Protein AF-A0A925CDF4-F1 (afdb_monomer)

Secondary structure (DSSP, 8-state):
----------------------------------------------GGGGEEEEEE-GGGHHHHHHHHHHHTTEEEEEEEEEETTEEEEEEEETT--EEEEEEE--SSS--TTS-EEEEEEEEETTTT-HHHHHHHHHHHHHHHHHHTT-S-----

Structure (mmCIF, N/CA/C/O backbone):
data_AF-A0A925CDF4-F1
#
_entry.id   AF-A0A925CDF4-F1
#
loop_
_atom_site.group_PDB
_atom_site.id
_atom_site.type_symbol
_atom_site.label_atom_id
_atom_site.label_alt_id
_atom_site.label_comp_id
_atom_site.label_asym_id
_atom_site.label_entity_id
_atom_site.label_seq_id
_atom_site.pdbx_PDB_ins_code
_atom_site.Cartn_x
_atom_site.Cartn_y
_atom_site.Cartn_z
_atom_site.occupancy
_atom_site.B_iso_or_equiv
_atom_site.auth_seq_id
_atom_site.auth_comp_id
_atom_site.auth_asym_id
_atom_site.auth_atom_id
_atom_site.pdbx_PDB_model_num
ATOM 1 N N . MET A 1 1 ? -39.525 -22.303 -34.130 1.00 50.19 1 MET A N 1
ATOM 2 C CA . MET A 1 1 ? -40.028 -21.917 -32.796 1.00 50.19 1 MET A CA 1
ATOM 3 C C . MET A 1 1 ? -39.062 -20.881 -32.265 1.00 50.19 1 MET A C 1
ATOM 5 O O . MET A 1 1 ? -37.969 -21.221 -31.841 1.00 50.19 1 MET A O 1
ATOM 9 N N . THR A 1 2 ? -39.414 -19.620 -32.477 1.00 48.88 2 THR A N 1
ATOM 10 C CA . THR A 1 2 ? -38.513 -18.466 -32.437 1.00 48.88 2 THR A CA 1
ATOM 11 C C . THR A 1 2 ? -38.986 -17.609 -31.273 1.00 48.88 2 THR A C 1
ATOM 13 O O . THR A 1 2 ? -40.016 -16.951 -31.383 1.00 48.88 2 THR A O 1
ATOM 16 N N . ALA A 1 3 ? -38.316 -17.707 -30.126 1.00 55.19 3 ALA A N 1
ATOM 17 C CA . ALA A 1 3 ? -38.660 -16.914 -28.954 1.00 55.19 3 ALA A CA 1
ATOM 18 C C . ALA A 1 3 ? -37.975 -15.548 -29.065 1.00 55.19 3 ALA A C 1
ATOM 20 O O . ALA A 1 3 ? -36.756 -15.432 -28.957 1.00 55.19 3 ALA A O 1
ATOM 21 N N . MET A 1 4 ? -38.797 -14.538 -29.344 1.00 49.97 4 MET A N 1
ATOM 22 C CA . MET A 1 4 ? -38.494 -13.122 -29.185 1.00 49.97 4 MET A CA 1
ATOM 23 C C . MET A 1 4 ? -38.164 -12.850 -27.715 1.00 49.97 4 MET A C 1
ATOM 25 O O . MET A 1 4 ? -38.990 -13.102 -26.842 1.00 49.97 4 MET A O 1
ATOM 29 N N . VAL A 1 5 ? -36.965 -12.340 -27.445 1.00 64.31 5 VAL A N 1
ATOM 30 C CA . VAL A 1 5 ? -36.611 -11.756 -26.149 1.00 64.31 5 VAL A CA 1
ATOM 31 C C . VAL A 1 5 ? -36.570 -10.250 -26.356 1.00 64.31 5 VAL A C 1
ATOM 33 O O . VAL A 1 5 ? -35.658 -9.716 -26.988 1.00 64.31 5 VAL A O 1
ATOM 36 N N . GLU A 1 6 ? -37.621 -9.589 -25.880 1.00 56.62 6 GLU A N 1
ATOM 37 C CA . GLU A 1 6 ? -37.740 -8.138 -25.831 1.00 56.62 6 GLU A CA 1
ATOM 38 C C . GLU A 1 6 ? -36.674 -7.562 -24.893 1.00 56.62 6 GLU A C 1
ATOM 40 O O . GLU A 1 6 ? -36.648 -7.799 -23.686 1.00 56.62 6 GLU A O 1
ATOM 45 N N . SER A 1 7 ? -35.771 -6.799 -25.499 1.00 60.41 7 SER A N 1
ATOM 46 C CA . SER A 1 7 ? -34.780 -5.954 -24.847 1.00 60.41 7 SER A CA 1
ATOM 47 C C . SER A 1 7 ? -35.487 -4.805 -24.121 1.00 60.41 7 SER A C 1
ATOM 49 O O . SER A 1 7 ? -35.908 -3.818 -24.730 1.00 60.41 7 SER A O 1
ATOM 51 N N . LEU A 1 8 ? -35.639 -4.945 -22.803 1.00 57.12 8 LEU A N 1
ATOM 52 C CA . LEU A 1 8 ? -36.057 -3.869 -21.910 1.00 57.12 8 LEU A CA 1
ATOM 53 C C . LEU A 1 8 ? -34.988 -2.771 -21.907 1.00 57.12 8 LEU A C 1
ATOM 55 O O . LEU A 1 8 ? -33.895 -2.916 -21.360 1.00 57.12 8 LEU A O 1
ATOM 59 N N . SER A 1 9 ? -35.345 -1.653 -22.529 1.00 53.94 9 SER A N 1
ATOM 60 C CA . SER A 1 9 ? -34.596 -0.403 -22.523 1.00 53.94 9 SER A CA 1
ATOM 61 C C . SER A 1 9 ? -34.550 0.175 -21.108 1.00 53.94 9 SER A C 1
ATOM 63 O O . SER A 1 9 ? -35.498 0.810 -20.651 1.00 53.94 9 SER A O 1
ATOM 65 N N . TYR A 1 10 ? -33.435 -0.028 -20.407 1.00 59.00 10 TYR A N 1
ATOM 66 C CA . TYR A 1 10 ? -33.153 0.629 -19.132 1.00 59.00 10 TYR A CA 1
ATOM 67 C C . TYR A 1 10 ? -32.666 2.062 -19.389 1.00 59.00 10 TYR A C 1
ATOM 69 O O . TYR A 1 10 ? -31.472 2.356 -19.413 1.00 59.00 10 TYR A O 1
ATOM 77 N N . GLN A 1 11 ? -33.621 2.966 -19.617 1.00 53.41 11 GLN A N 1
ATOM 78 C CA . GLN A 1 11 ? -33.403 4.398 -19.452 1.00 53.41 11 GLN A CA 1
ATOM 79 C C . GLN A 1 11 ? -33.251 4.697 -17.958 1.00 53.41 11 GLN A C 1
ATOM 81 O O . GLN A 1 11 ? -34.233 4.681 -17.220 1.00 53.41 11 GLN A O 1
ATOM 86 N N . ASN A 1 12 ? -32.035 4.996 -17.503 1.00 47.31 12 ASN A N 1
ATOM 87 C CA . ASN A 1 12 ? -31.827 5.599 -16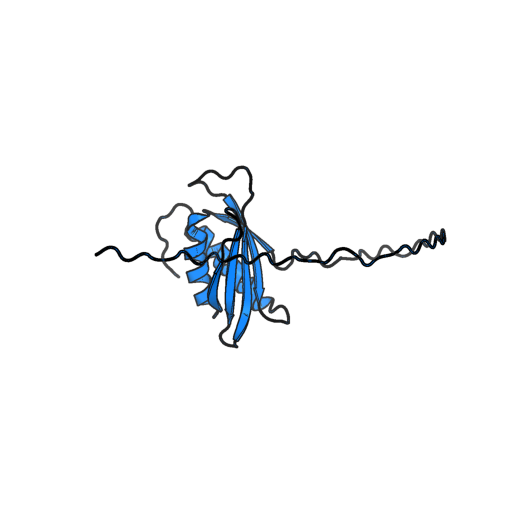.187 1.00 47.31 12 ASN A CA 1
ATOM 88 C C . ASN A 1 12 ? -31.037 6.899 -16.325 1.00 47.31 12 ASN A C 1
ATOM 90 O O . ASN A 1 12 ? -29.862 7.015 -15.983 1.00 47.31 12 ASN A O 1
ATOM 94 N N . THR A 1 13 ? -31.724 7.887 -16.888 1.00 49.56 13 THR A N 1
ATOM 95 C CA . THR A 1 13 ? -31.310 9.284 -16.938 1.00 49.56 13 THR A CA 1
ATOM 96 C C . THR A 1 13 ? -31.541 9.884 -15.550 1.00 49.56 13 THR A C 1
ATOM 98 O O . THR A 1 13 ? -32.599 10.448 -15.278 1.00 49.56 13 THR A O 1
ATOM 101 N N . LYS A 1 14 ? -30.578 9.744 -14.629 1.00 52.25 14 LYS A N 1
ATOM 102 C CA . LYS A 1 14 ? -30.604 10.514 -13.375 1.00 52.25 14 LYS A CA 1
ATOM 103 C C . LYS A 1 14 ? -30.007 11.895 -13.607 1.00 52.25 14 LYS A C 1
ATOM 105 O O . LYS A 1 14 ? -28.799 12.102 -13.669 1.00 52.25 14 LYS A O 1
ATOM 110 N N . ILE A 1 15 ? -30.936 12.821 -13.779 1.00 54.44 15 ILE A N 1
ATOM 111 C CA . ILE A 1 15 ? -30.762 14.243 -14.002 1.00 54.44 15 ILE A CA 1
ATOM 112 C C . ILE A 1 15 ? -30.356 14.886 -12.667 1.00 54.44 15 ILE A C 1
ATOM 114 O O . ILE A 1 15 ? -31.190 15.091 -11.788 1.00 54.44 15 ILE A O 1
ATOM 118 N N . ASN A 1 16 ? -29.070 15.199 -12.495 1.00 48.62 16 ASN A N 1
ATOM 119 C CA . ASN A 1 16 ? -28.589 15.954 -11.335 1.00 48.62 16 ASN A CA 1
ATOM 120 C C . ASN A 1 16 ? -28.831 17.456 -11.555 1.00 48.62 16 ASN A C 1
ATOM 122 O O . ASN A 1 16 ? -27.963 18.205 -12.007 1.00 48.62 16 ASN A O 1
ATOM 126 N N . HIS A 1 17 ? -30.046 17.893 -11.226 1.00 54.12 17 HIS A N 1
ATOM 127 C CA . HIS A 1 17 ? -30.409 19.296 -11.046 1.00 54.12 17 HIS A CA 1
ATOM 128 C C . HIS A 1 17 ? -29.766 19.845 -9.762 1.00 54.12 17 HIS A C 1
ATOM 130 O O . HIS A 1 17 ? -30.389 19.832 -8.706 1.00 54.12 17 HIS A O 1
ATOM 136 N N . TRP A 1 18 ? -28.523 20.335 -9.835 1.00 44.78 18 TRP A N 1
ATOM 137 C CA . TRP A 1 18 ? -27.875 20.995 -8.684 1.00 44.78 18 TRP A CA 1
ATOM 138 C C . TRP A 1 18 ? -27.257 22.364 -8.986 1.00 44.78 18 TRP A C 1
ATOM 140 O O . TRP A 1 18 ? -26.428 22.878 -8.242 1.00 44.78 18 TRP A O 1
ATOM 150 N N . ARG A 1 19 ? -27.677 23.002 -10.078 1.00 50.19 19 ARG A N 1
ATOM 151 C CA . ARG A 1 19 ? -27.257 24.366 -10.416 1.00 50.19 19 ARG A CA 1
ATOM 152 C C . ARG A 1 19 ? -28.474 25.261 -10.294 1.00 50.19 19 ARG A C 1
ATOM 154 O O . ARG A 1 19 ? -29.267 25.254 -11.225 1.00 50.19 19 ARG A O 1
ATOM 161 N N . SER A 1 20 ? -28.644 25.951 -9.163 1.00 53.81 20 SER A N 1
ATOM 162 C CA . SER A 1 20 ? -29.360 27.244 -9.043 1.00 53.81 20 SER A CA 1
ATOM 163 C C . SER A 1 20 ? -29.603 27.640 -7.580 1.00 53.81 20 SER A C 1
ATOM 165 O O . SER A 1 20 ? -30.749 27.791 -7.191 1.00 53.81 20 SER A O 1
ATOM 167 N N . ILE A 1 21 ? -28.565 27.845 -6.764 1.00 56.84 21 ILE A N 1
ATOM 168 C CA . ILE A 1 21 ? -28.647 28.787 -5.631 1.00 56.84 21 ILE A CA 1
ATOM 169 C C . ILE A 1 21 ? -27.251 29.368 -5.404 1.00 56.84 21 ILE A C 1
ATOM 171 O O . ILE A 1 21 ? -26.374 28.668 -4.917 1.00 56.84 21 ILE A O 1
ATOM 175 N N . ALA A 1 22 ? -27.055 30.632 -5.770 1.00 51.47 22 ALA A N 1
ATOM 176 C CA . ALA A 1 22 ? -26.247 31.595 -5.017 1.00 51.47 22 ALA A CA 1
ATOM 177 C C . ALA A 1 22 ? -26.311 32.930 -5.762 1.00 51.47 22 ALA A C 1
ATOM 179 O O . ALA A 1 22 ? -25.454 33.280 -6.571 1.00 51.47 22 ALA A O 1
ATOM 180 N N . ALA A 1 23 ? -27.420 33.624 -5.517 1.00 53.69 23 ALA A N 1
ATOM 181 C CA . ALA A 1 23 ? -27.581 35.025 -5.831 1.00 53.69 23 ALA A CA 1
ATOM 182 C C . ALA A 1 23 ? -26.535 35.860 -5.078 1.00 53.69 23 ALA A C 1
ATOM 184 O O . ALA A 1 23 ? -26.086 35.517 -3.986 1.00 53.69 23 ALA A O 1
ATOM 185 N N . ALA A 1 24 ? -26.172 36.960 -5.722 1.00 51.94 24 ALA A N 1
ATOM 186 C CA . ALA A 1 24 ? -25.186 37.939 -5.324 1.00 51.94 24 ALA A CA 1
ATOM 187 C C . ALA A 1 24 ? -25.362 38.479 -3.895 1.00 51.94 24 ALA A C 1
ATOM 189 O O . ALA A 1 24 ? -26.453 38.892 -3.509 1.00 51.94 24 ALA A O 1
ATOM 190 N N . MET A 1 25 ? -24.245 38.628 -3.179 1.00 54.34 25 MET A N 1
ATOM 191 C CA . MET A 1 25 ? -24.108 39.692 -2.188 1.00 54.34 25 MET A CA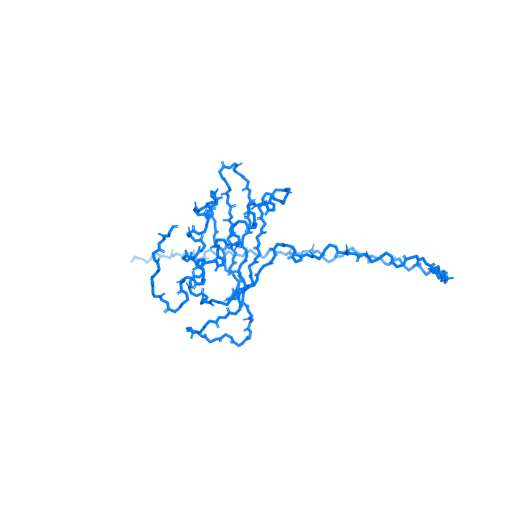 1
ATOM 192 C C . MET A 1 25 ? -22.691 40.273 -2.246 1.00 54.34 25 MET A C 1
ATOM 194 O O . MET A 1 25 ? -21.736 39.759 -1.672 1.00 54.34 25 MET A O 1
ATOM 198 N N . LEU A 1 26 ? -22.590 41.351 -3.022 1.00 53.53 26 LEU A N 1
ATOM 199 C CA . LEU A 1 26 ? -21.521 42.342 -3.010 1.00 53.53 26 LEU A CA 1
ATOM 200 C C . LEU A 1 26 ? -21.625 43.141 -1.706 1.00 53.53 26 LEU A C 1
ATOM 202 O O . LEU A 1 26 ? -22.554 43.931 -1.564 1.00 53.53 26 LEU A O 1
ATOM 206 N N . ILE A 1 27 ? -20.667 42.989 -0.792 1.00 64.94 27 ILE A N 1
ATOM 207 C CA . ILE A 1 27 ? -20.356 44.022 0.204 1.00 64.94 27 ILE A CA 1
ATOM 208 C C . ILE A 1 27 ? -18.838 44.184 0.245 1.00 64.94 27 ILE A C 1
ATOM 210 O O . ILE A 1 27 ? -18.104 43.355 0.776 1.00 64.94 27 ILE A O 1
ATOM 214 N N . ALA A 1 28 ? -18.387 45.275 -0.368 1.00 58.22 28 ALA A N 1
ATOM 215 C CA . ALA A 1 28 ? -17.056 45.821 -0.208 1.00 58.22 28 ALA A CA 1
ATOM 216 C C . ALA A 1 28 ? -16.963 46.513 1.157 1.00 58.22 28 ALA A C 1
ATOM 218 O O . ALA A 1 28 ? -17.675 47.487 1.392 1.00 58.22 28 ALA A O 1
ATOM 219 N N . ILE A 1 29 ? -16.062 46.056 2.027 1.00 65.75 29 ILE A N 1
ATOM 220 C CA . ILE A 1 29 ? -15.520 46.882 3.109 1.00 65.75 29 ILE A CA 1
ATOM 221 C C . ILE A 1 29 ? -14.005 46.698 3.113 1.00 65.75 29 ILE A C 1
ATOM 223 O O . ILE A 1 29 ? -13.471 45.662 3.501 1.00 65.75 29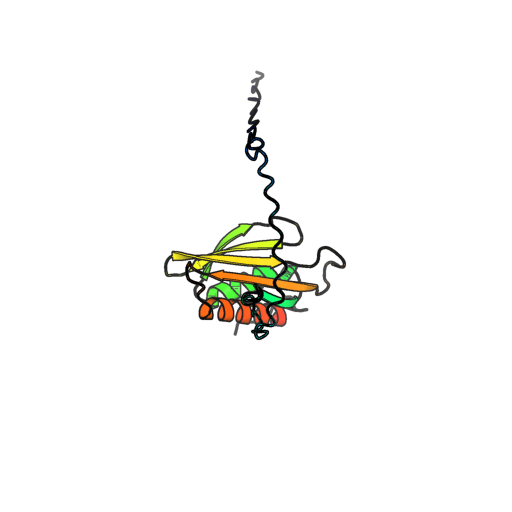 ILE A O 1
ATOM 227 N N . ALA A 1 30 ? -13.331 47.740 2.639 1.00 60.19 30 ALA A N 1
ATOM 228 C CA . ALA A 1 30 ? -11.914 47.959 2.826 1.00 60.19 30 ALA A CA 1
ATOM 229 C C . ALA A 1 30 ? -11.659 48.355 4.285 1.00 60.19 30 ALA A C 1
ATOM 231 O O . ALA A 1 30 ? -12.186 49.364 4.751 1.00 60.19 30 ALA A O 1
ATOM 232 N N . ILE A 1 31 ? -10.808 47.603 4.980 1.00 63.41 31 ILE A N 1
ATOM 233 C CA . ILE A 1 31 ? -10.084 48.110 6.145 1.00 63.41 31 ILE A CA 1
ATOM 234 C C . ILE A 1 31 ? -8.621 47.730 5.944 1.00 63.41 31 ILE A C 1
ATOM 236 O O . ILE A 1 31 ? -8.209 46.592 6.153 1.00 63.41 31 ILE A O 1
ATOM 240 N N . ALA A 1 32 ? -7.848 48.703 5.471 1.00 58.88 32 ALA A N 1
ATOM 241 C CA . ALA A 1 32 ? -6.400 48.659 5.500 1.00 58.88 32 ALA A CA 1
ATOM 242 C C . ALA A 1 32 ? -5.958 48.785 6.964 1.00 58.88 32 ALA A C 1
ATOM 244 O O . ALA A 1 32 ? -5.949 49.875 7.531 1.00 58.88 32 ALA A O 1
ATOM 245 N N . GLY A 1 33 ? -5.636 47.652 7.581 1.00 47.66 33 GLY A N 1
ATOM 246 C CA . GLY A 1 33 ? -4.994 47.577 8.886 1.00 47.66 33 GLY A CA 1
ATOM 247 C C . GLY A 1 33 ? -3.700 46.788 8.761 1.00 47.66 33 GLY A C 1
ATOM 248 O O . GLY A 1 33 ? -3.717 45.565 8.853 1.00 47.66 33 GLY A O 1
ATOM 249 N N . CYS A 1 34 ? -2.577 47.478 8.551 1.00 61.41 34 CYS A N 1
ATOM 250 C CA . CYS A 1 34 ? -1.247 46.903 8.747 1.00 61.41 34 CYS A CA 1
ATOM 251 C C . CYS A 1 34 ? -1.019 46.705 10.249 1.00 61.41 34 CYS A C 1
ATOM 253 O O . CYS A 1 34 ? -0.430 47.550 10.920 1.00 61.41 34 CYS A O 1
ATOM 255 N N . ALA A 1 35 ? -1.520 45.597 10.785 1.00 57.09 35 ALA A N 1
ATOM 256 C CA . ALA A 1 35 ? -1.098 45.094 12.078 1.00 57.09 35 ALA A CA 1
ATOM 257 C C . ALA A 1 35 ? 0.112 44.183 11.847 1.00 57.09 35 ALA A C 1
ATOM 259 O O . ALA A 1 35 ? -0.031 43.041 11.413 1.00 57.09 35 ALA A O 1
ATOM 260 N N . SER A 1 36 ? 1.307 44.703 12.131 1.00 60.53 36 SER A N 1
ATOM 261 C CA . SER A 1 36 ? 2.511 43.900 12.346 1.00 60.53 36 SER A CA 1
ATOM 262 C C . SER A 1 36 ? 2.311 43.055 13.607 1.00 60.53 36 SER A C 1
ATOM 264 O O . SER A 1 36 ? 2.731 43.427 14.700 1.00 60.53 36 SER A O 1
ATOM 266 N N . GLY A 1 37 ? 1.575 41.957 13.459 1.00 51.69 37 GLY A N 1
ATOM 267 C CA . GLY A 1 37 ? 1.455 40.903 14.456 1.00 51.69 37 GLY A CA 1
ATOM 268 C C . GLY A 1 37 ? 2.641 39.945 14.346 1.00 51.69 37 GLY A C 1
ATOM 269 O O . GLY A 1 37 ? 3.224 39.827 13.265 1.00 51.69 37 GLY A O 1
ATOM 270 N N . PRO A 1 38 ? 3.027 39.265 15.439 1.00 56.09 38 PRO A N 1
ATOM 271 C CA . PRO A 1 38 ? 4.063 38.249 15.377 1.00 56.09 38 PRO A CA 1
ATOM 272 C C . PRO A 1 38 ? 3.668 37.235 14.304 1.00 56.09 38 PRO A C 1
ATOM 274 O O . PRO A 1 38 ? 2.571 36.678 14.342 1.00 56.09 38 PRO A O 1
ATOM 277 N N . THR A 1 39 ? 4.563 37.021 13.343 1.00 51.44 39 THR A N 1
ATOM 278 C CA . THR A 1 39 ? 4.571 35.874 12.437 1.00 51.44 39 THR A CA 1
ATOM 279 C C . THR A 1 39 ? 4.715 34.610 13.280 1.00 51.44 39 THR A C 1
ATOM 281 O O . THR A 1 39 ? 5.782 34.011 13.364 1.00 51.44 39 THR A O 1
ATOM 284 N N . GLY A 1 40 ? 3.642 34.233 13.973 1.00 48.16 40 GLY A N 1
ATOM 285 C CA . GLY A 1 40 ? 3.406 32.852 14.322 1.00 48.16 40 GLY A CA 1
ATOM 286 C C . GLY A 1 40 ? 3.187 32.171 12.992 1.00 48.16 40 GLY A C 1
ATOM 287 O O . GLY A 1 40 ? 2.167 32.408 12.346 1.00 48.16 40 GLY A O 1
ATOM 288 N N . SER A 1 41 ? 4.189 31.420 12.544 1.00 52.38 41 SER A N 1
ATOM 289 C CA . SER A 1 41 ? 4.022 30.429 11.498 1.00 52.38 41 SER A CA 1
ATOM 290 C C . SER A 1 41 ? 2.756 29.662 11.839 1.00 52.38 41 SER A C 1
ATOM 292 O O . SER A 1 41 ? 2.722 28.888 12.795 1.00 52.38 41 SER A O 1
ATOM 294 N N . ALA A 1 42 ? 1.683 29.944 11.108 1.00 49.59 42 ALA A N 1
ATOM 295 C CA . ALA A 1 42 ? 0.618 28.990 10.973 1.00 49.59 42 ALA A CA 1
ATOM 296 C C . ALA A 1 42 ? 1.289 27.811 10.272 1.00 49.59 42 ALA A C 1
ATOM 298 O O . ALA A 1 42 ? 1.365 27.773 9.045 1.00 49.59 42 ALA A O 1
ATOM 299 N N . ASP A 1 43 ? 1.836 26.890 11.069 1.00 47.47 43 ASP A N 1
ATOM 300 C CA . ASP A 1 43 ? 1.901 25.479 10.727 1.00 47.47 43 ASP A CA 1
ATOM 301 C C . ASP A 1 43 ? 0.450 25.081 10.450 1.00 47.47 43 ASP A C 1
ATOM 303 O O . ASP A 1 43 ? -0.262 24.536 11.294 1.00 47.47 43 ASP A O 1
ATOM 307 N N . GLY A 1 44 ? -0.044 25.471 9.272 1.00 45.25 44 GLY A N 1
ATOM 308 C CA . GLY A 1 44 ? -1.209 24.864 8.678 1.00 45.25 44 GLY A CA 1
ATOM 309 C C . GLY A 1 44 ? -0.828 23.408 8.605 1.00 45.25 44 GLY A C 1
ATOM 310 O O . GLY A 1 44 ? 0.086 23.073 7.857 1.00 45.25 44 GLY A O 1
ATOM 311 N N . ALA A 1 45 ? -1.425 22.603 9.486 1.00 47.84 45 ALA A N 1
ATOM 312 C CA . ALA A 1 45 ? -1.165 21.184 9.605 1.00 47.84 45 ALA A CA 1
ATOM 313 C C . ALA A 1 45 ? -1.111 20.611 8.190 1.00 47.84 45 ALA A C 1
ATOM 315 O O . ALA A 1 45 ? -2.140 20.534 7.515 1.00 47.84 45 ALA A O 1
ATOM 316 N N . SER A 1 46 ? 0.109 20.342 7.709 1.00 51.62 46 SER A N 1
ATOM 317 C CA . SER A 1 46 ? 0.296 19.895 6.339 1.00 51.62 46 SER A CA 1
ATOM 318 C C . SER A 1 46 ? -0.483 18.586 6.233 1.00 51.62 46 SER A C 1
ATOM 320 O O . SER A 1 46 ? -0.227 17.681 7.037 1.00 51.62 46 SER A O 1
ATOM 322 N N . PRO A 1 47 ? -1.429 18.451 5.287 1.00 57.41 47 PRO A N 1
ATOM 323 C CA . PRO A 1 47 ? -2.161 17.203 5.068 1.00 57.41 47 PRO A CA 1
ATOM 324 C C . PRO A 1 47 ? -1.246 16.019 4.681 1.00 57.41 47 PRO A C 1
ATOM 326 O O . PRO A 1 47 ? -1.724 14.921 4.417 1.00 57.41 47 PRO A O 1
ATOM 329 N N . GLU A 1 48 ? 0.075 16.214 4.670 1.00 64.75 48 GLU A N 1
ATOM 330 C CA . GLU A 1 48 ? 1.106 15.209 4.428 1.00 64.75 48 GLU A CA 1
ATOM 331 C C . GLU A 1 48 ? 1.347 14.212 5.567 1.00 64.75 48 GLU A C 1
ATOM 333 O O . GLU A 1 48 ? 2.039 13.226 5.326 1.00 64.75 48 GLU A O 1
ATOM 338 N N . GLN A 1 49 ? 0.813 14.398 6.784 1.00 71.50 49 GLN A N 1
ATOM 339 C CA . GLN A 1 49 ? 1.197 13.516 7.907 1.00 71.50 49 GLN A CA 1
ATOM 340 C C . GLN A 1 49 ? 0.877 12.028 7.687 1.00 71.50 49 GLN A C 1
ATOM 342 O O . GLN A 1 49 ? 1.551 11.185 8.275 1.00 71.50 49 GLN A O 1
ATOM 347 N N . ASN A 1 50 ? -0.075 11.706 6.808 1.00 87.69 50 ASN A N 1
ATOM 348 C CA . ASN A 1 50 ? -0.499 10.330 6.534 1.00 87.69 50 ASN A CA 1
ATOM 349 C C . ASN A 1 50 ? -0.083 9.840 5.138 1.00 87.69 50 ASN A C 1
ATOM 351 O O . ASN A 1 50 ? -0.674 8.891 4.617 1.00 87.69 50 ASN A O 1
ATOM 355 N N . SER A 1 51 ? 0.903 10.498 4.518 1.00 93.88 51 SER A N 1
ATOM 356 C CA . SER A 1 51 ? 1.417 10.164 3.190 1.00 93.88 51 SER A CA 1
ATOM 357 C C . SER A 1 51 ? 2.888 9.753 3.248 1.00 93.88 51 SER A C 1
ATOM 359 O O . SER A 1 51 ? 3.688 10.370 3.953 1.00 93.88 51 SER A O 1
ATOM 361 N N . ARG A 1 52 ? 3.271 8.718 2.495 1.00 96.19 52 ARG A N 1
ATOM 362 C CA . ARG A 1 52 ? 4.671 8.301 2.318 1.00 96.19 52 ARG A CA 1
ATOM 363 C C . ARG A 1 52 ? 4.954 7.944 0.870 1.00 96.19 52 ARG A C 1
ATOM 365 O O . ARG A 1 52 ? 4.079 7.447 0.170 1.00 96.19 52 ARG A O 1
ATOM 372 N N . THR A 1 53 ? 6.190 8.156 0.432 1.00 97.12 53 THR A N 1
ATOM 373 C CA . THR A 1 53 ? 6.633 7.790 -0.915 1.00 97.12 53 THR A CA 1
ATOM 374 C C . THR A 1 53 ? 7.627 6.633 -0.887 1.00 97.12 53 THR A C 1
ATOM 376 O O . THR A 1 53 ? 8.438 6.513 0.033 1.00 97.12 53 THR A O 1
ATOM 379 N N . VAL A 1 54 ? 7.564 5.754 -1.888 1.00 97.06 54 VAL A N 1
ATOM 380 C CA . VAL A 1 54 ? 8.473 4.604 -2.030 1.00 97.06 54 VAL A CA 1
ATOM 381 C C . VAL A 1 54 ? 8.725 4.293 -3.502 1.00 97.06 54 VAL A C 1
ATOM 383 O O . VAL A 1 54 ? 7.831 4.441 -4.323 1.00 97.06 54 VAL A O 1
ATOM 386 N N . VAL A 1 55 ? 9.939 3.867 -3.852 1.00 96.88 55 VAL A N 1
ATOM 387 C CA . VAL A 1 55 ? 10.264 3.396 -5.209 1.00 96.88 55 VAL A CA 1
ATOM 388 C C . VAL A 1 55 ? 10.094 1.883 -5.258 1.00 96.88 55 VAL A C 1
ATOM 390 O O . VAL A 1 55 ? 10.865 1.172 -4.607 1.00 96.88 55 VAL A O 1
ATOM 393 N N . ALA A 1 56 ? 9.109 1.406 -6.015 1.00 96.50 56 ALA A N 1
ATOM 394 C CA . ALA A 1 56 ? 8.775 -0.013 -6.130 1.00 96.50 56 ALA A CA 1
ATOM 395 C C . ALA A 1 56 ? 8.053 -0.317 -7.450 1.00 96.50 56 ALA A C 1
ATOM 397 O O . ALA A 1 56 ? 7.665 0.598 -8.183 1.00 96.50 56 ALA A O 1
ATOM 398 N N . ASP A 1 57 ? 7.862 -1.600 -7.738 1.00 96.25 57 ASP A N 1
ATOM 399 C CA . ASP A 1 57 ? 7.119 -2.047 -8.908 1.00 96.25 57 ASP A CA 1
ATOM 400 C C . ASP A 1 57 ? 5.609 -1.967 -8.631 1.00 96.25 57 ASP A C 1
ATOM 402 O O . ASP A 1 57 ? 5.105 -2.389 -7.590 1.00 96.25 57 ASP A O 1
ATOM 406 N N . TRP A 1 58 ? 4.854 -1.374 -9.562 1.00 96.25 58 TRP A N 1
ATOM 407 C CA . TRP A 1 58 ? 3.403 -1.191 -9.399 1.00 96.25 58 TRP A CA 1
ATOM 408 C C . TRP A 1 58 ? 2.647 -2.523 -9.294 1.00 96.25 58 TRP A C 1
ATOM 410 O O . TRP A 1 58 ? 1.615 -2.618 -8.630 1.00 96.25 58 TRP A O 1
ATOM 420 N N . GLU A 1 59 ? 3.172 -3.546 -9.960 1.00 95.38 59 GLU A N 1
ATOM 421 C CA . GLU A 1 59 ? 2.609 -4.895 -10.024 1.00 95.38 59 GLU A CA 1
ATOM 422 C C . GLU A 1 59 ? 2.687 -5.619 -8.668 1.00 95.38 59 GLU A C 1
ATOM 424 O O . GLU A 1 59 ? 1.830 -6.457 -8.381 1.00 95.38 59 GLU A O 1
ATOM 429 N N . ASP A 1 60 ? 3.607 -5.207 -7.789 1.00 96.88 60 ASP A N 1
ATOM 430 C CA . ASP A 1 60 ? 3.802 -5.789 -6.456 1.00 96.88 60 ASP A CA 1
ATOM 431 C C . ASP A 1 60 ? 2.864 -5.216 -5.390 1.00 96.88 60 ASP A C 1
ATOM 433 O O . ASP A 1 60 ? 2.710 -5.803 -4.313 1.00 96.88 60 ASP A O 1
ATOM 437 N N . VAL A 1 61 ? 2.196 -4.089 -5.669 1.00 97.44 61 VAL A N 1
ATOM 438 C CA . VAL A 1 61 ? 1.318 -3.408 -4.703 1.00 97.44 61 VAL A CA 1
ATOM 439 C C . VAL A 1 61 ? 0.263 -4.349 -4.109 1.00 97.44 61 VAL A C 1
ATOM 441 O O . VAL A 1 61 ? 0.162 -4.403 -2.882 1.00 97.44 61 VAL A O 1
ATOM 444 N N . PRO A 1 62 ? -0.498 -5.145 -4.889 1.00 97.69 62 PRO A N 1
ATOM 445 C CA . PRO A 1 62 ? -1.501 -6.042 -4.318 1.00 97.69 62 PRO A CA 1
ATOM 446 C C . PRO A 1 62 ? -0.909 -7.095 -3.372 1.00 97.69 62 PRO A C 1
ATOM 448 O O . PRO A 1 62 ? -1.483 -7.352 -2.312 1.00 97.69 62 PRO A O 1
ATOM 451 N N . ALA A 1 63 ? 0.243 -7.676 -3.723 1.00 96.94 63 ALA A N 1
ATOM 452 C CA . ALA A 1 63 ? 0.917 -8.670 -2.892 1.00 96.94 63 ALA A CA 1
ATOM 453 C C . ALA A 1 63 ? 1.450 -8.039 -1.597 1.00 96.94 63 ALA A C 1
ATOM 455 O O . ALA A 1 63 ? 1.255 -8.586 -0.508 1.00 96.94 63 ALA A O 1
ATOM 456 N N . ALA A 1 64 ? 2.064 -6.858 -1.697 1.00 97.69 64 ALA A N 1
ATOM 457 C CA . ALA A 1 64 ? 2.586 -6.134 -0.547 1.00 97.69 64 ALA A CA 1
ATOM 458 C C . ALA A 1 64 ? 1.474 -5.698 0.421 1.00 97.69 64 ALA A C 1
ATOM 460 O O . ALA A 1 64 ? 1.617 -5.880 1.631 1.00 97.69 64 ALA A O 1
ATOM 461 N N . VAL A 1 65 ? 0.341 -5.206 -0.095 1.00 98.25 65 VAL A N 1
ATOM 462 C CA . VAL A 1 65 ? -0.832 -4.839 0.719 1.00 98.25 65 VAL A CA 1
ATOM 463 C C . VAL A 1 65 ? -1.402 -6.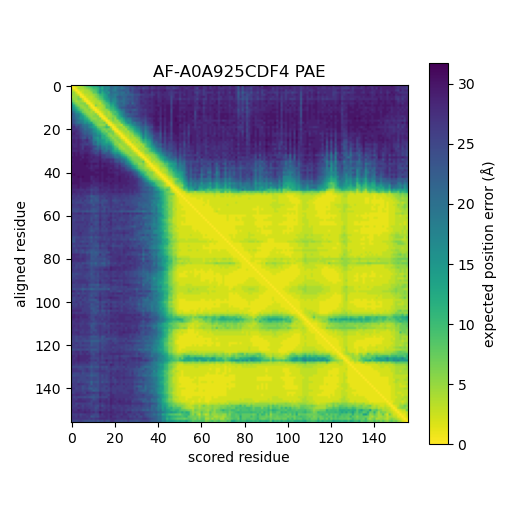054 1.448 1.00 98.25 65 VAL A C 1
ATOM 465 O O . VAL A 1 65 ? -1.693 -5.960 2.642 1.00 98.25 65 VAL A O 1
ATOM 468 N N . SER A 1 66 ? -1.519 -7.204 0.777 1.00 97.00 66 SER A N 1
ATOM 469 C CA . SER A 1 66 ? -2.029 -8.430 1.405 1.00 97.00 66 SER A CA 1
ATOM 470 C C . SER A 1 66 ? -1.170 -8.885 2.588 1.00 97.00 66 SER A C 1
ATOM 472 O O . SER A 1 66 ? -1.713 -9.344 3.589 1.00 97.00 66 SER A O 1
ATOM 474 N N . VAL A 1 67 ? 0.158 -8.762 2.492 1.00 96.94 67 VAL A N 1
ATOM 475 C CA . VAL A 1 67 ? 1.067 -9.112 3.596 1.00 96.94 67 VAL A CA 1
ATOM 476 C C . VAL A 1 67 ? 1.002 -8.060 4.703 1.00 96.94 67 VAL A C 1
ATOM 478 O O . VAL A 1 67 ? 0.854 -8.409 5.873 1.00 96.94 67 VAL A O 1
ATOM 481 N N . ALA A 1 68 ? 1.082 -6.776 4.344 1.00 97.50 68 ALA A N 1
ATOM 482 C CA . ALA A 1 68 ? 1.145 -5.691 5.317 1.00 97.50 68 ALA A CA 1
ATOM 483 C C . ALA A 1 68 ? -0.118 -5.608 6.180 1.00 97.50 68 ALA A C 1
ATOM 485 O O . ALA A 1 68 ? -0.016 -5.486 7.397 1.00 97.50 68 ALA A O 1
ATOM 486 N N . THR A 1 69 ? -1.300 -5.732 5.570 1.00 97.44 69 THR A N 1
ATOM 487 C CA . THR A 1 69 ? -2.586 -5.697 6.287 1.00 97.44 69 THR A CA 1
ATOM 488 C C . THR A 1 69 ? -2.706 -6.825 7.315 1.00 97.44 69 THR A C 1
ATOM 490 O O . THR A 1 69 ? -3.079 -6.561 8.459 1.00 97.44 69 THR A O 1
ATOM 493 N N . GLY A 1 70 ? -2.266 -8.041 6.970 1.00 95.94 70 GLY A N 1
ATOM 494 C CA . GLY A 1 70 ? -2.230 -9.176 7.896 1.00 95.94 70 GLY A CA 1
ATOM 495 C C . GLY A 1 70 ? -1.327 -8.962 9.118 1.00 95.94 70 GLY A C 1
ATOM 496 O O . GLY A 1 70 ? -1.652 -9.442 10.200 1.00 95.94 70 GLY A O 1
ATOM 497 N N . GLN A 1 71 ? -0.230 -8.208 8.983 1.00 96.19 71 GLN A N 1
ATOM 498 C CA . GLN A 1 71 ? 0.680 -7.911 10.099 1.00 96.19 71 GLN A CA 1
ATOM 499 C C . GLN A 1 71 ? 0.152 -6.835 11.060 1.00 96.19 71 GLN A C 1
ATOM 501 O O . GLN A 1 71 ? 0.565 -6.798 12.217 1.00 96.19 71 GLN A O 1
ATOM 506 N N . VAL A 1 72 ? -0.753 -5.965 10.602 1.00 96.44 72 VAL A N 1
ATOM 507 C CA . VAL A 1 72 ? -1.312 -4.867 11.414 1.00 96.44 72 VAL A CA 1
ATOM 508 C C . VAL A 1 72 ? -2.766 -5.091 11.832 1.00 96.44 72 VAL A C 1
ATOM 510 O O . VAL A 1 72 ? -3.440 -4.142 12.229 1.00 96.44 72 VAL A O 1
ATOM 513 N N . GLU A 1 73 ? -3.252 -6.333 11.750 1.00 96.06 73 GLU A N 1
ATOM 514 C CA . GLU A 1 73 ? -4.621 -6.719 12.131 1.00 96.06 73 GLU A CA 1
ATOM 515 C C . GLU A 1 73 ? -5.711 -5.930 11.371 1.00 96.06 73 GLU A C 1
ATOM 517 O O . GLU A 1 73 ? -6.770 -5.590 11.913 1.00 96.06 73 GLU A O 1
ATOM 522 N N . LEU A 1 74 ? -5.451 -5.635 10.093 1.00 97.25 74 LEU A N 1
ATOM 523 C CA . LEU A 1 74 ? -6.417 -5.060 9.158 1.00 97.25 74 LEU A CA 1
ATOM 524 C C . LEU A 1 74 ? -6.783 -6.098 8.093 1.00 97.25 74 LEU A C 1
ATOM 526 O O . LEU A 1 74 ? -5.943 -6.874 7.645 1.00 97.25 74 LEU A O 1
ATOM 530 N N . ALA A 1 75 ? -8.033 -6.080 7.647 1.00 98.00 75 ALA A N 1
ATOM 531 C CA . ALA A 1 75 ? -8.501 -6.864 6.513 1.00 98.00 75 ALA A CA 1
ATOM 532 C C . ALA A 1 75 ? -8.861 -5.938 5.349 1.00 98.00 75 ALA A C 1
ATOM 534 O O . ALA A 1 75 ? -9.468 -4.889 5.561 1.00 98.00 75 ALA A O 1
ATOM 535 N N . VAL A 1 76 ? -8.523 -6.337 4.123 1.00 98.25 76 VAL A N 1
ATOM 536 C CA . VAL A 1 76 ? -9.037 -5.694 2.906 1.00 98.25 76 VAL A CA 1
ATOM 537 C C . VAL A 1 76 ? -10.473 -6.169 2.693 1.00 98.25 76 VAL A C 1
ATOM 539 O O . VAL A 1 76 ? -10.699 -7.372 2.556 1.00 98.25 76 VAL A O 1
ATOM 542 N N . VAL A 1 77 ? -11.435 -5.246 2.678 1.00 98.25 77 VAL A N 1
ATOM 543 C CA . VAL A 1 77 ? -12.858 -5.561 2.454 1.00 98.25 77 VAL A CA 1
ATOM 544 C C . VAL A 1 77 ? -13.290 -5.315 1.016 1.00 98.25 77 VAL A C 1
ATOM 546 O O . VAL A 1 77 ? -14.114 -6.064 0.499 1.00 98.25 77 VAL A O 1
ATOM 549 N N . ASP A 1 78 ? -12.702 -4.315 0.367 1.00 98.44 78 ASP A N 1
ATOM 550 C CA . ASP A 1 78 ? -12.915 -4.032 -1.045 1.00 98.44 78 ASP A CA 1
ATOM 551 C C . ASP A 1 78 ? -11.645 -3.455 -1.676 1.00 98.44 78 ASP A C 1
ATOM 553 O O . ASP A 1 78 ? -10.759 -2.916 -1.000 1.00 98.44 78 ASP A O 1
ATOM 557 N N . ARG A 1 79 ? -11.555 -3.581 -2.997 1.00 98.25 79 ARG A N 1
ATOM 558 C CA . ARG A 1 79 ? -10.509 -2.973 -3.808 1.00 98.25 79 ARG A CA 1
ATOM 559 C C . ARG A 1 79 ? -11.149 -2.343 -5.031 1.00 98.25 79 ARG A C 1
ATOM 561 O O . ARG A 1 79 ? -11.688 -3.039 -5.888 1.00 98.25 79 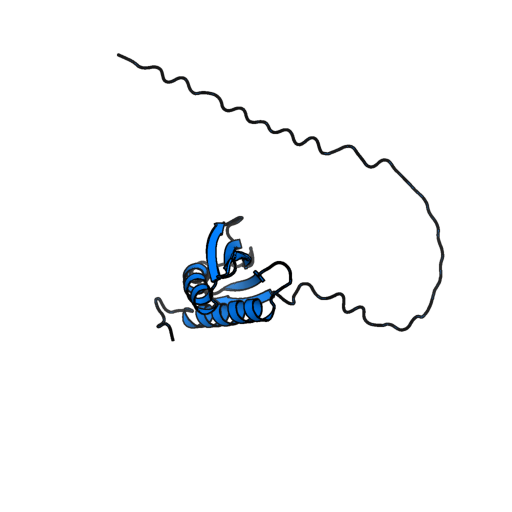ARG A O 1
ATOM 568 N N . SER A 1 80 ? -10.944 -1.043 -5.182 1.00 98.06 80 SER A N 1
ATOM 569 C CA . SER A 1 80 ? -11.325 -0.307 -6.380 1.00 98.06 80 SER A CA 1
ATOM 570 C C . SER A 1 80 ? -10.105 0.273 -7.095 1.00 98.06 80 SER A C 1
ATOM 572 O O . SER A 1 80 ? -9.019 0.450 -6.536 1.00 98.06 80 SER A O 1
ATOM 574 N N . ASN A 1 81 ? -10.282 0.517 -8.390 1.00 97.56 81 ASN A N 1
ATOM 575 C CA . ASN A 1 81 ? -9.274 1.091 -9.271 1.00 97.56 81 ASN A CA 1
ATOM 576 C C . ASN A 1 81 ? -9.922 2.267 -10.015 1.00 97.56 81 ASN A C 1
ATOM 578 O O . ASN A 1 81 ? -10.382 2.079 -11.14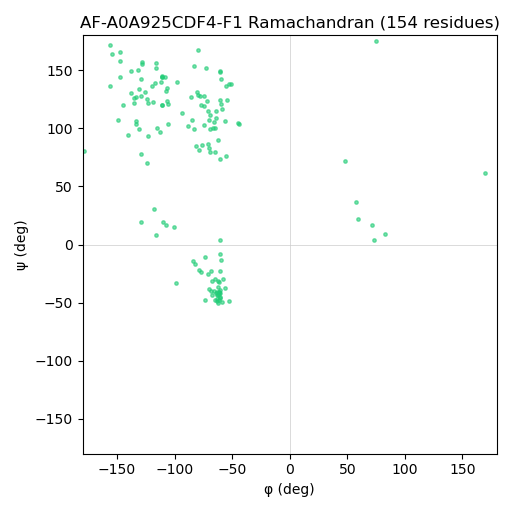4 1.00 97.56 81 ASN A O 1
ATOM 582 N N . PRO A 1 82 ? -10.084 3.436 -9.360 1.00 95.81 82 PRO A N 1
ATOM 583 C CA . PRO A 1 82 ? -10.776 4.583 -9.950 1.00 95.81 82 PRO A CA 1
ATOM 584 C C . PRO A 1 82 ? -10.144 5.049 -11.268 1.00 95.81 82 PRO A C 1
ATOM 586 O O . PRO A 1 82 ? -10.855 5.551 -12.136 1.00 95.81 82 PRO A O 1
ATOM 589 N N . ASP A 1 83 ? -8.833 4.858 -11.431 1.00 95.56 83 ASP A N 1
ATOM 590 C CA . ASP A 1 83 ? -8.095 5.134 -12.661 1.00 95.56 83 ASP A CA 1
ATOM 591 C C . ASP A 1 83 ? -6.822 4.263 -12.749 1.00 95.56 83 ASP A C 1
ATOM 593 O O . ASP A 1 83 ? -6.383 3.726 -11.736 1.00 95.56 83 ASP A O 1
ATOM 597 N N . PRO A 1 84 ? -6.176 4.120 -13.925 1.00 95.56 84 PRO A N 1
ATOM 598 C CA . PRO A 1 84 ? -5.015 3.235 -14.103 1.00 95.56 84 PRO A CA 1
ATOM 599 C C . PRO A 1 84 ? -3.778 3.545 -13.245 1.00 95.56 84 PRO A C 1
ATOM 601 O O . PRO A 1 84 ? -2.812 2.778 -13.288 1.00 95.56 84 PRO A O 1
ATOM 604 N N . ASN A 1 85 ? -3.756 4.669 -12.529 1.00 96.88 85 ASN A N 1
ATOM 605 C CA . ASN A 1 85 ? -2.636 5.132 -11.717 1.00 96.88 85 ASN A CA 1
ATOM 606 C C . ASN A 1 85 ? -2.974 5.191 -10.227 1.00 96.88 85 ASN A C 1
ATOM 608 O O . ASN A 1 85 ? -2.165 5.707 -9.452 1.00 96.88 85 ASN A O 1
ATOM 612 N N . ARG A 1 86 ? -4.137 4.674 -9.821 1.00 97.75 86 ARG A N 1
ATOM 613 C CA . ARG A 1 86 ? -4.628 4.795 -8.453 1.00 97.75 86 ARG A CA 1
ATOM 614 C C . ARG A 1 86 ? -5.382 3.548 -8.019 1.00 97.75 86 ARG A C 1
ATOM 616 O O . ARG A 1 86 ? -6.421 3.212 -8.570 1.00 97.75 86 ARG A O 1
ATOM 623 N N . LEU A 1 87 ? -4.890 2.907 -6.968 1.00 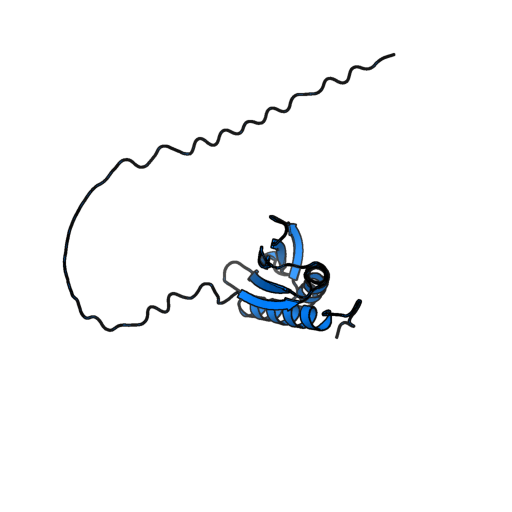98.31 87 LEU A N 1
ATOM 624 C CA . LEU A 1 87 ? -5.554 1.809 -6.277 1.00 98.31 87 LEU A CA 1
ATOM 625 C C . LEU A 1 87 ? -6.092 2.308 -4.943 1.00 98.31 87 LEU A C 1
ATOM 627 O O . LEU A 1 87 ? -5.385 2.990 -4.201 1.00 98.31 87 LEU A O 1
ATOM 631 N N . VAL A 1 88 ? -7.329 1.938 -4.632 1.00 98.44 88 VAL A N 1
ATOM 632 C CA . VAL A 1 88 ? -7.964 2.249 -3.352 1.00 98.44 88 VAL A CA 1
ATOM 633 C C . VAL A 1 88 ? -8.412 0.944 -2.714 1.00 98.44 88 VAL A C 1
ATOM 635 O O . VAL A 1 88 ? -9.134 0.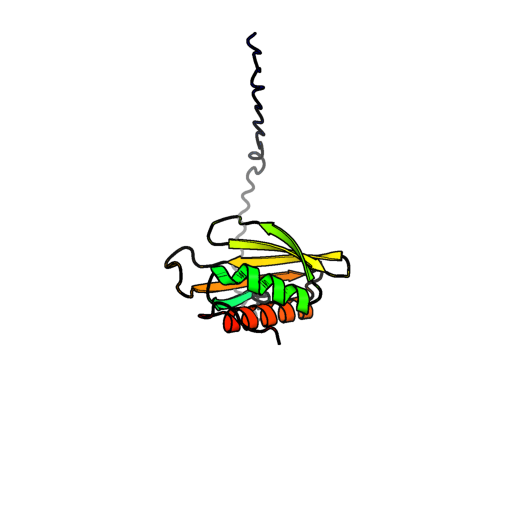154 -3.320 1.00 98.44 88 VAL A O 1
ATOM 638 N N . TYR A 1 89 ? -7.959 0.720 -1.490 1.00 98.50 89 TYR A N 1
ATOM 639 C CA . TYR A 1 89 ? -8.297 -0.430 -0.670 1.00 98.50 89 TYR A CA 1
ATOM 640 C C . TYR A 1 89 ? -9.162 0.045 0.484 1.00 98.50 89 TYR A C 1
ATOM 642 O O . TYR A 1 89 ? -8.725 0.865 1.295 1.00 98.50 89 TYR A O 1
ATOM 650 N N . GLU A 1 90 ? -10.372 -0.488 0.569 1.00 98.19 90 GLU A N 1
ATOM 651 C CA . GLU A 1 90 ? -11.179 -0.348 1.770 1.00 98.19 90 GLU A CA 1
ATOM 652 C C . GLU A 1 90 ? -10.689 -1.373 2.788 1.00 98.19 90 GLU A C 1
ATOM 654 O O . GLU A 1 90 ? -10.529 -2.560 2.486 1.00 98.19 90 GLU A O 1
ATOM 659 N N . LEU A 1 91 ? -10.415 -0.901 3.998 1.00 98.00 91 LEU A N 1
ATOM 660 C CA . LEU A 1 91 ? -9.862 -1.682 5.091 1.00 98.00 91 LEU A CA 1
ATOM 661 C C . LEU A 1 91 ? -10.860 -1.750 6.245 1.00 98.00 91 LEU A C 1
ATOM 663 O O . LEU A 1 91 ? -11.645 -0.827 6.470 1.00 98.00 91 LEU A O 1
ATOM 667 N N . LYS A 1 92 ? -10.785 -2.823 7.026 1.00 97.81 92 LYS A N 1
ATOM 668 C CA . LYS A 1 92 ? -11.529 -2.961 8.277 1.00 97.81 92 LYS A CA 1
ATOM 669 C C . LYS A 1 92 ? -10.638 -3.567 9.350 1.00 97.81 92 LYS A C 1
ATOM 671 O O . LYS A 1 92 ? -9.974 -4.573 9.104 1.00 97.81 92 LYS A O 1
ATOM 676 N N . SER A 1 93 ? -10.599 -2.950 10.525 1.00 96.50 93 SER A N 1
ATOM 677 C CA . SER A 1 93 ? -9.858 -3.492 11.666 1.00 96.50 93 SER A CA 1
ATOM 678 C C . SER A 1 93 ? -10.634 -4.597 12.380 1.00 96.50 93 SER A C 1
ATOM 680 O O . SER A 1 93 ? -11.848 -4.730 12.217 1.00 96.50 93 SER A O 1
ATOM 682 N N . ILE A 1 94 ? -9.954 -5.339 13.258 1.00 95.44 94 ILE A N 1
ATOM 683 C CA . ILE A 1 94 ? -10.590 -6.311 14.168 1.00 95.44 94 ILE A CA 1
ATOM 684 C C . ILE A 1 94 ? -11.629 -5.690 15.122 1.00 95.44 94 ILE A C 1
ATOM 686 O O . ILE A 1 94 ? -12.383 -6.414 15.767 1.00 95.44 94 ILE A O 1
ATOM 690 N N . ARG A 1 95 ? -11.668 -4.354 15.236 1.00 94.69 95 ARG A N 1
ATOM 691 C CA . ARG A 1 95 ? -12.649 -3.595 16.032 1.00 94.69 95 ARG A CA 1
ATOM 692 C C . ARG A 1 95 ? -13.774 -3.003 15.179 1.00 94.69 95 ARG A C 1
ATOM 694 O O . ARG A 1 95 ? -14.461 -2.097 15.637 1.00 94.69 95 ARG A O 1
ATOM 701 N N . ASP A 1 96 ? -13.927 -3.472 13.942 1.00 96.00 96 ASP A N 1
ATOM 702 C CA . ASP A 1 96 ? -14.864 -2.941 12.948 1.00 96.00 96 ASP A CA 1
ATOM 703 C C . ASP A 1 96 ? -14.648 -1.457 12.593 1.00 96.00 96 ASP A C 1
ATOM 705 O O . ASP A 1 96 ? -15.546 -0.798 12.065 1.00 96.00 96 ASP A O 1
ATOM 709 N N . GLU A 1 97 ? -13.449 -0.918 12.828 1.00 96.00 97 GLU A N 1
ATOM 710 C CA . GLU A 1 97 ? -13.125 0.446 12.409 1.00 96.00 97 GLU A CA 1
ATOM 711 C C . GLU A 1 97 ? -12.820 0.460 10.904 1.00 96.00 97 GLU A C 1
ATOM 713 O O . GLU A 1 97 ? -11.979 -0.328 10.455 1.00 96.00 97 GLU A O 1
ATOM 718 N N . PRO A 1 98 ? -13.471 1.336 10.116 1.00 96.75 98 PRO A N 1
ATOM 719 C CA . PRO A 1 98 ? -13.192 1.448 8.693 1.00 96.75 98 PRO A CA 1
ATOM 720 C C . PRO A 1 98 ? -11.846 2.138 8.463 1.00 96.75 98 PRO A C 1
ATOM 722 O O . PRO A 1 98 ? -11.419 2.986 9.253 1.00 96.75 98 PRO A O 1
ATOM 725 N N . GLY A 1 99 ? -11.203 1.814 7.351 1.00 96.44 99 GLY A N 1
ATOM 726 C CA . GLY A 1 99 ? -10.019 2.505 6.872 1.00 96.44 99 GLY A CA 1
ATOM 727 C C . GLY A 1 99 ? -9.952 2.527 5.354 1.00 96.44 99 GLY A C 1
ATOM 728 O O . GLY A 1 99 ? -10.668 1.797 4.672 1.00 96.44 99 GLY A O 1
ATOM 729 N N . VAL A 1 100 ? -9.084 3.378 4.830 1.00 97.50 100 VAL A N 1
ATOM 730 C CA . VAL A 1 100 ? -8.812 3.514 3.405 1.00 97.50 100 VAL A CA 1
ATOM 731 C C . VAL A 1 100 ? -7.305 3.584 3.221 1.00 97.50 100 VAL A C 1
ATOM 733 O O . VAL A 1 100 ? -6.634 4.412 3.836 1.00 97.50 100 VAL A O 1
ATOM 736 N N . LEU A 1 101 ? -6.776 2.716 2.364 1.00 97.94 101 LEU A N 1
ATOM 737 C CA . LEU A 1 101 ? -5.413 2.806 1.859 1.00 97.94 101 LEU A CA 1
ATOM 738 C C . LEU A 1 101 ? -5.470 3.156 0.378 1.00 97.94 101 LEU A C 1
ATOM 740 O O . LEU A 1 101 ? -6.011 2.414 -0.437 1.00 97.94 101 LEU A O 1
ATOM 744 N N . GLU A 1 102 ? -4.870 4.278 0.032 1.00 98.19 102 GLU A N 1
ATOM 745 C CA . GLU A 1 102 ? -4.707 4.732 -1.333 1.00 98.19 102 GLU A CA 1
ATOM 746 C C . GLU A 1 102 ? -3.248 4.581 -1.753 1.00 98.19 102 GLU A C 1
ATOM 748 O O . GLU A 1 102 ? -2.327 5.004 -1.053 1.00 98.19 102 GLU A O 1
ATOM 753 N N . VAL A 1 103 ? -3.047 3.991 -2.925 1.00 98.25 103 VAL A N 1
ATOM 754 C CA . VAL A 1 103 ? -1.744 3.867 -3.566 1.00 98.25 103 VAL A CA 1
ATOM 755 C C . VAL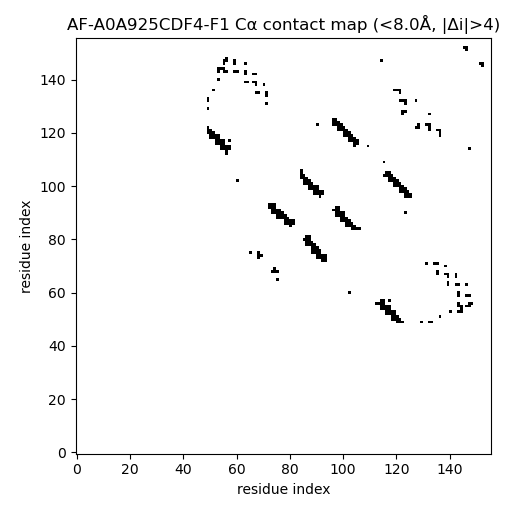 A 1 103 ? -1.848 4.512 -4.933 1.00 98.25 103 VAL A C 1
ATOM 757 O O . VAL A 1 103 ? -2.687 4.122 -5.742 1.00 98.25 103 VAL A O 1
ATOM 760 N N . SER A 1 104 ? -1.011 5.506 -5.200 1.00 97.62 104 SER A N 1
ATOM 761 C CA . SER A 1 104 ? -1.001 6.212 -6.479 1.00 97.62 104 SER A CA 1
ATOM 762 C C . SER A 1 104 ? 0.395 6.265 -7.079 1.00 97.62 104 SER A C 1
ATOM 764 O O . SER A 1 104 ? 1.398 6.170 -6.372 1.00 97.62 104 SER A O 1
ATOM 766 N N . ARG A 1 105 ? 0.456 6.412 -8.400 1.00 96.56 105 ARG A N 1
ATOM 767 C CA . ARG A 1 105 ? 1.691 6.640 -9.154 1.00 96.56 105 ARG A CA 1
ATOM 768 C C . ARG A 1 105 ? 1.549 7.861 -10.067 1.00 96.56 105 ARG A C 1
ATOM 770 O O . ARG A 1 105 ? 0.428 8.210 -10.444 1.00 96.56 105 ARG A O 1
ATOM 777 N N . PRO A 1 106 ? 2.656 8.507 -10.468 1.00 95.81 106 PRO A N 1
ATOM 778 C CA . PRO A 1 106 ? 2.629 9.565 -11.465 1.00 95.81 106 PRO A CA 1
ATOM 779 C C . PRO A 1 106 ? 1.965 9.101 -12.763 1.00 95.81 106 PRO A C 1
ATOM 781 O O . PRO A 1 106 ? 2.253 8.019 -13.270 1.00 95.81 106 PRO A O 1
ATOM 784 N N . GLN A 1 107 ? 1.111 9.954 -13.330 1.00 91.56 107 GLN A N 1
ATOM 785 C CA . GLN A 1 107 ? 0.446 9.683 -14.607 1.00 91.56 107 GLN A CA 1
ATOM 786 C C . GLN A 1 107 ? 1.436 9.603 -15.781 1.00 91.56 107 GLN A C 1
ATOM 788 O O . GLN A 1 107 ? 1.195 8.889 -16.751 1.00 91.56 107 GLN A O 1
ATOM 793 N N . ASN A 1 108 ? 2.552 10.331 -15.689 1.00 91.12 108 ASN A N 1
ATOM 794 C CA . ASN A 1 108 ? 3.545 10.457 -16.750 1.00 91.12 108 ASN A CA 1
ATOM 795 C C . ASN A 1 108 ? 4.849 9.755 -16.366 1.00 91.12 108 ASN A C 1
ATOM 797 O O . ASN A 1 108 ? 5.270 9.809 -15.212 1.00 91.12 108 ASN A O 1
ATOM 801 N N . GLY A 1 109 ? 5.517 9.156 -17.354 1.00 81.44 109 GLY A N 1
ATOM 802 C CA . GLY A 1 109 ? 6.831 8.536 -17.164 1.00 81.44 109 GLY A CA 1
ATOM 803 C C . GLY A 1 109 ? 6.798 7.116 -16.594 1.00 81.44 109 GLY A C 1
ATOM 804 O O . GLY A 1 109 ? 7.855 6.584 -16.269 1.00 81.44 109 GLY A O 1
ATOM 805 N N . TRP A 1 110 ? 5.622 6.486 -16.494 1.00 88.31 110 TRP A N 1
ATOM 806 C CA . TRP A 1 110 ? 5.539 5.064 -16.172 1.00 88.31 110 TRP A CA 1
ATOM 807 C C . TRP A 1 110 ? 5.939 4.213 -17.379 1.00 88.31 110 TRP A C 1
ATOM 809 O O . TRP A 1 110 ? 5.399 4.362 -18.477 1.00 88.31 110 TRP A O 1
ATOM 819 N N . ILE A 1 111 ? 6.872 3.297 -17.141 1.00 90.31 111 ILE A N 1
ATOM 820 C CA . ILE A 1 111 ? 7.275 2.256 -18.076 1.00 90.31 111 ILE A CA 1
ATOM 821 C C . ILE A 1 111 ? 6.960 0.918 -17.386 1.00 90.31 111 ILE A C 1
ATOM 823 O O . ILE A 1 111 ? 7.447 0.700 -16.274 1.00 90.31 111 ILE A O 1
ATOM 827 N N . PRO A 1 112 ? 6.136 0.041 -17.989 1.00 88.94 112 PRO A N 1
ATOM 828 C CA . PRO A 1 112 ? 5.854 -1.286 -17.438 1.00 88.94 112 PRO A CA 1
ATOM 829 C C . PRO A 1 112 ? 7.140 -2.067 -17.135 1.00 88.94 112 PRO A C 1
ATOM 831 O O . PRO A 1 112 ? 8.082 -2.027 -17.926 1.00 88.94 112 PRO A O 1
ATOM 834 N N . GLY A 1 113 ? 7.176 -2.759 -15.994 1.00 88.38 113 GLY A N 1
ATOM 835 C CA . GLY A 1 113 ? 8.349 -3.511 -15.536 1.00 88.38 113 GLY A CA 1
ATOM 836 C C . GLY A 1 113 ? 9.525 -2.677 -15.007 1.00 88.38 113 GLY A C 1
ATOM 837 O O . GLY A 1 113 ? 10.563 -3.256 -14.693 1.00 88.38 113 GLY A O 1
ATOM 838 N N . LEU A 1 114 ? 9.407 -1.345 -14.915 1.00 93.00 114 LEU A N 1
ATOM 839 C CA . LEU A 1 114 ? 10.386 -0.508 -14.215 1.00 93.00 114 LEU A CA 1
ATOM 840 C C . LEU A 1 114 ? 9.820 0.034 -12.893 1.00 93.00 114 LEU A C 1
ATOM 842 O O . LEU A 1 114 ? 8.649 0.438 -12.854 1.00 93.00 114 LEU A O 1
ATOM 846 N N . PRO A 1 115 ? 10.664 0.155 -11.848 1.00 95.06 115 PRO A N 1
ATOM 847 C CA . PRO A 1 115 ? 10.258 0.760 -10.591 1.00 95.06 115 PRO A CA 1
ATOM 848 C C . PRO A 1 115 ? 9.791 2.204 -10.769 1.00 95.06 115 PRO A C 1
ATOM 850 O O . PRO A 1 115 ? 10.371 2.991 -11.522 1.00 95.06 115 PRO A O 1
ATOM 853 N N . VAL A 1 116 ? 8.765 2.574 -10.013 1.00 95.88 116 VAL A N 1
ATOM 854 C CA . VAL A 1 116 ? 8.110 3.883 -10.060 1.00 95.88 116 VAL A CA 1
ATOM 855 C C . VAL A 1 116 ? 7.949 4.426 -8.639 1.00 95.88 116 VAL A C 1
ATOM 857 O O . VAL A 1 116 ? 7.849 3.673 -7.673 1.00 95.88 116 VAL A O 1
ATOM 860 N N . VAL A 1 117 ? 7.968 5.755 -8.493 1.00 96.69 117 VAL A N 1
ATOM 861 C CA . VAL A 1 117 ? 7.661 6.410 -7.215 1.00 96.69 117 VAL A CA 1
ATOM 862 C C . VAL A 1 117 ? 6.169 6.254 -6.941 1.00 96.69 117 VAL A C 1
ATOM 864 O O . VAL A 1 117 ? 5.341 6.787 -7.674 1.00 96.69 117 VAL A O 1
ATOM 867 N N . LEU A 1 118 ? 5.834 5.528 -5.886 1.00 97.38 118 LEU A N 1
ATOM 868 C CA . LEU A 1 118 ? 4.480 5.350 -5.388 1.00 97.38 118 LEU A CA 1
ATOM 869 C C . LEU A 1 118 ? 4.233 6.308 -4.231 1.00 97.38 118 LEU A C 1
ATOM 871 O O . LEU A 1 118 ? 5.099 6.458 -3.370 1.00 97.38 118 LEU A O 1
ATOM 875 N N . THR A 1 119 ? 3.044 6.899 -4.183 1.00 97.56 119 THR A N 1
ATOM 876 C CA . THR A 1 119 ? 2.544 7.659 -3.034 1.00 97.56 119 THR A CA 1
ATOM 877 C C . THR A 1 119 ? 1.498 6.818 -2.317 1.00 97.56 119 THR A C 1
ATOM 879 O O . THR A 1 119 ? 0.493 6.423 -2.909 1.00 97.56 119 THR A O 1
ATOM 882 N N . LEU A 1 120 ? 1.752 6.542 -1.044 1.00 97.81 120 LEU A N 1
ATOM 883 C CA . LEU A 1 120 ? 0.927 5.740 -0.153 1.00 97.81 120 LEU A CA 1
ATOM 884 C C . LEU A 1 120 ? 0.232 6.678 0.829 1.00 97.81 120 LEU A C 1
ATOM 886 O O . LEU A 1 120 ? 0.917 7.403 1.548 1.00 97.81 120 LEU A O 1
ATOM 890 N N . ARG A 1 121 ? -1.096 6.640 0.902 1.00 96.75 121 ARG A N 1
ATOM 891 C CA . ARG A 1 121 ? -1.880 7.384 1.892 1.00 96.75 121 ARG A CA 1
ATOM 892 C C . ARG A 1 121 ? -2.786 6.431 2.645 1.00 96.75 121 ARG A C 1
ATOM 894 O O . ARG A 1 121 ? -3.480 5.636 2.025 1.00 96.75 121 ARG A O 1
ATOM 901 N N . CYS A 1 122 ? -2.793 6.512 3.968 1.00 96.31 122 CYS A N 1
ATOM 902 C CA . CYS A 1 122 ? -3.607 5.631 4.798 1.00 96.31 122 CYS A CA 1
ATOM 903 C C . CYS A 1 122 ? -4.407 6.426 5.823 1.00 96.31 122 CYS A C 1
ATOM 905 O O . CYS A 1 122 ? -3.860 7.273 6.520 1.00 96.31 122 CYS A O 1
ATOM 907 N N . GLU A 1 123 ? -5.687 6.105 5.953 1.00 95.44 123 GLU A N 1
ATOM 908 C CA . GLU A 1 123 ? -6.562 6.620 6.999 1.00 95.44 123 GLU A CA 1
ATOM 909 C C . GLU A 1 123 ? -7.266 5.434 7.660 1.00 95.44 123 GLU A C 1
ATOM 911 O O . GLU A 1 123 ? -7.839 4.587 6.984 1.00 95.44 123 GLU A O 1
ATOM 916 N N . VAL A 1 124 ? -7.200 5.336 8.988 1.00 94.88 124 VAL A N 1
ATOM 917 C CA . VAL A 1 124 ? -7.841 4.257 9.762 1.00 94.88 124 VAL A CA 1
ATOM 918 C C . VAL A 1 124 ? -8.580 4.854 10.948 1.00 94.88 124 VAL A C 1
ATOM 920 O O . VAL A 1 124 ? -7.984 5.566 11.767 1.00 94.88 124 VAL A O 1
ATOM 923 N N . GLY A 1 125 ? -9.861 4.503 11.050 1.00 91.19 125 GLY A N 1
ATOM 924 C CA . GLY A 1 125 ? -10.765 4.922 12.109 1.00 91.19 125 GLY A CA 1
ATOM 925 C C . GLY A 1 125 ? -11.229 6.374 11.985 1.00 91.19 125 GLY A C 1
ATOM 926 O O . GLY A 1 125 ? -10.795 7.139 11.131 1.00 91.19 125 GLY A O 1
ATOM 927 N N . ARG A 1 126 ? -12.135 6.767 12.887 1.00 82.19 126 ARG A N 1
ATOM 928 C CA . ARG A 1 126 ? -12.712 8.123 12.938 1.00 82.19 126 ARG A CA 1
ATOM 929 C C . ARG A 1 126 ? -11.788 9.161 13.591 1.00 82.19 126 ARG A C 1
ATOM 931 O O . ARG A 1 126 ? -11.975 10.351 13.377 1.00 82.19 126 ARG A O 1
ATOM 938 N N . PHE A 1 127 ? -10.835 8.712 14.408 1.00 80.44 127 PHE A N 1
ATOM 939 C CA . PHE A 1 127 ? -9.971 9.565 15.234 1.00 80.44 127 PHE A CA 1
ATOM 940 C C . PHE A 1 127 ? -8.488 9.450 14.872 1.00 80.44 127 PHE A C 1
ATOM 942 O O . PHE A 1 127 ? -7.649 9.580 15.754 1.00 80.44 127 PHE A O 1
ATOM 949 N N . GLU A 1 128 ? -8.173 9.173 13.603 1.00 73.19 128 GLU A N 1
ATOM 950 C CA . GLU A 1 128 ? -6.796 9.125 13.094 1.00 73.19 128 GLU A CA 1
ATOM 951 C C . GLU A 1 128 ? -5.859 8.302 13.997 1.00 73.19 128 GLU A C 1
ATOM 953 O O . GLU A 1 128 ? -5.007 8.839 14.708 1.00 73.19 128 GLU A O 1
ATOM 958 N N . ASN A 1 129 ? -6.018 6.971 13.999 1.00 88.50 129 ASN A N 1
ATOM 959 C CA . ASN A 1 129 ? -5.124 6.090 14.754 1.00 88.50 129 ASN A CA 1
ATOM 960 C C . ASN A 1 129 ? -3.720 6.068 14.118 1.00 88.50 129 ASN A C 1
ATOM 962 O O . ASN A 1 129 ? -3.351 5.140 13.393 1.00 88.50 129 ASN A O 1
ATOM 966 N N . LYS A 1 130 ? -2.937 7.112 14.408 1.00 91.38 130 LYS A N 1
ATOM 967 C CA . LYS A 1 130 ? -1.629 7.387 13.810 1.00 91.38 130 LYS A CA 1
ATOM 968 C C . LYS A 1 130 ? -0.656 6.229 13.983 1.00 91.38 130 LYS A C 1
ATOM 970 O O . LYS A 1 130 ? 0.055 5.889 13.051 1.00 91.38 130 LYS A O 1
ATOM 975 N N . LYS A 1 131 ? -0.686 5.550 15.134 1.00 93.06 131 LYS A N 1
ATOM 976 C CA . LYS A 1 131 ? 0.174 4.386 15.390 1.00 93.06 131 LYS A CA 1
ATOM 977 C C . LYS A 1 131 ? -0.105 3.250 14.405 1.00 93.06 131 LYS A C 1
ATOM 979 O O . LYS A 1 131 ? 0.835 2.687 13.854 1.00 93.06 131 LYS A O 1
ATOM 984 N N . THR A 1 132 ? -1.375 2.907 14.186 1.00 94.06 132 THR A N 1
ATOM 985 C CA . THR A 1 132 ? -1.753 1.852 13.234 1.00 94.06 132 THR A CA 1
ATOM 986 C C . THR A 1 132 ? -1.458 2.269 11.795 1.00 94.06 132 THR A C 1
ATOM 988 O O . THR A 1 132 ? -0.947 1.459 11.028 1.00 94.06 132 THR A O 1
ATOM 991 N N . GLN A 1 133 ? -1.718 3.530 11.438 1.00 95.44 133 GLN A N 1
ATOM 992 C CA . GLN A 1 133 ? -1.422 4.065 10.105 1.00 95.44 133 GLN A CA 1
ATOM 993 C C . GLN A 1 133 ? 0.084 4.048 9.809 1.00 95.44 133 GLN A C 1
ATOM 995 O O . GLN A 1 133 ? 0.501 3.518 8.781 1.00 95.44 133 GLN A O 1
ATOM 1000 N N . ASP A 1 134 ? 0.905 4.547 10.736 1.00 95.38 134 ASP A N 1
ATOM 1001 C CA . ASP A 1 134 ? 2.365 4.545 10.622 1.00 95.38 134 ASP A CA 1
ATOM 1002 C C . ASP A 1 134 ? 2.925 3.126 10.533 1.00 95.38 134 ASP A C 1
ATOM 1004 O O . ASP A 1 134 ? 3.827 2.877 9.732 1.00 95.38 134 ASP A O 1
ATOM 1008 N N . HIS A 1 135 ? 2.380 2.193 11.322 1.00 96.00 135 HIS A N 1
ATOM 1009 C CA . HIS A 1 135 ? 2.783 0.792 11.269 1.00 96.00 135 HIS A CA 1
ATOM 1010 C C . HIS A 1 135 ? 2.422 0.168 9.915 1.00 96.00 135 HIS A C 1
ATOM 1012 O O . HIS A 1 135 ? 3.296 -0.414 9.278 1.00 96.00 135 HIS A O 1
ATOM 1018 N N . LEU A 1 136 ? 1.191 0.361 9.418 1.00 96.94 136 LEU A N 1
ATOM 1019 C CA . LEU A 1 136 ? 0.782 -0.155 8.107 1.00 96.94 136 LEU A CA 1
ATOM 1020 C C . LEU A 1 136 ? 1.675 0.390 6.991 1.00 96.94 136 LEU A C 1
ATOM 1022 O O . LEU A 1 136 ? 2.174 -0.381 6.174 1.00 96.94 136 LEU A O 1
ATOM 1026 N N . LEU A 1 137 ? 1.879 1.710 6.953 1.00 97.31 137 LEU A N 1
ATOM 1027 C CA . LEU A 1 137 ? 2.684 2.353 5.917 1.00 97.31 137 LEU A CA 1
ATOM 1028 C C . LEU A 1 137 ? 4.142 1.891 5.981 1.00 97.31 137 LEU A C 1
ATOM 1030 O O . LEU A 1 137 ? 4.737 1.620 4.941 1.00 97.31 137 LEU A O 1
ATOM 1034 N N . HIS A 1 138 ? 4.714 1.755 7.180 1.00 97.06 138 HIS A N 1
ATOM 1035 C CA . HIS A 1 138 ? 6.073 1.246 7.347 1.00 97.06 138 HIS A CA 1
ATOM 1036 C C . HIS A 1 138 ? 6.216 -0.195 6.839 1.00 97.06 138 HIS A C 1
ATOM 1038 O O . HIS A 1 138 ? 7.086 -0.459 6.008 1.00 97.06 138 HIS A O 1
ATOM 1044 N N . THR A 1 139 ? 5.330 -1.098 7.267 1.00 97.06 139 THR A N 1
ATOM 1045 C CA . THR A 1 139 ? 5.333 -2.503 6.836 1.00 97.06 139 THR A CA 1
ATOM 1046 C C . THR A 1 139 ? 5.124 -2.635 5.329 1.00 97.06 139 THR A C 1
ATOM 1048 O O . THR A 1 139 ? 5.814 -3.411 4.668 1.00 97.06 139 THR A O 1
ATOM 1051 N N . LEU A 1 140 ? 4.204 -1.852 4.761 1.00 98.12 140 LEU A N 1
ATOM 1052 C CA . LEU A 1 140 ? 3.941 -1.838 3.325 1.00 98.12 140 LEU A CA 1
ATOM 1053 C C . LEU A 1 140 ? 5.165 -1.373 2.530 1.00 98.12 140 LEU A C 1
ATOM 1055 O O . LEU A 1 140 ? 5.543 -2.025 1.558 1.00 98.12 140 LEU A O 1
ATOM 1059 N N . MET A 1 141 ? 5.809 -0.280 2.950 1.00 97.81 141 MET A N 1
ATOM 1060 C CA . MET A 1 141 ? 7.027 0.219 2.304 1.00 97.81 141 MET A CA 1
ATOM 1061 C C . MET A 1 141 ? 8.152 -0.809 2.350 1.00 97.81 141 MET A C 1
ATOM 1063 O O . MET A 1 141 ? 8.798 -1.044 1.330 1.00 97.81 141 MET A O 1
ATOM 1067 N N . GLN A 1 142 ? 8.372 -1.429 3.510 1.00 96.94 142 GLN A N 1
ATOM 1068 C CA . GLN A 1 142 ? 9.393 -2.458 3.660 1.00 96.94 142 GLN A CA 1
ATOM 1069 C C . GLN A 1 142 ? 9.106 -3.643 2.734 1.00 96.94 142 GLN A C 1
ATOM 1071 O O . GLN A 1 142 ? 9.988 -4.081 2.001 1.00 96.94 142 GLN A O 1
ATOM 1076 N N . ARG A 1 143 ? 7.851 -4.103 2.676 1.00 97.12 143 ARG A N 1
ATOM 1077 C CA . ARG A 1 143 ? 7.485 -5.225 1.810 1.00 97.12 143 ARG A CA 1
ATOM 1078 C C . ARG A 1 143 ? 7.633 -4.903 0.322 1.00 97.12 143 ARG A C 1
ATOM 1080 O O . ARG A 1 143 ? 8.095 -5.753 -0.431 1.00 97.12 143 ARG A O 1
ATOM 1087 N N . LEU A 1 144 ? 7.269 -3.694 -0.098 1.00 97.12 144 LEU A N 1
ATOM 1088 C CA . LEU A 1 144 ? 7.479 -3.223 -1.470 1.00 97.12 144 LEU A CA 1
ATOM 1089 C C . LEU A 1 144 ? 8.969 -3.164 -1.837 1.00 97.12 144 LEU A C 1
ATOM 1091 O O . LEU A 1 144 ? 9.341 -3.469 -2.964 1.00 97.12 144 LEU A O 1
ATOM 1095 N N . GLN A 1 145 ? 9.832 -2.795 -0.888 1.00 95.69 145 GLN A N 1
ATOM 1096 C CA . GLN A 1 145 ? 11.281 -2.811 -1.092 1.00 95.69 145 GLN A CA 1
ATOM 1097 C C . GLN A 1 145 ? 11.839 -4.234 -1.186 1.00 95.69 145 GLN A C 1
ATOM 1099 O O . GLN A 1 145 ? 12.720 -4.473 -2.009 1.00 95.69 145 GLN A O 1
ATOM 1104 N N . ASP A 1 146 ? 11.317 -5.163 -0.382 1.00 95.19 146 ASP A N 1
ATOM 1105 C CA . ASP A 1 146 ? 11.732 -6.570 -0.389 1.00 95.19 146 ASP A CA 1
ATOM 1106 C C . ASP A 1 146 ? 11.346 -7.299 -1.686 1.00 95.19 146 ASP A C 1
ATOM 1108 O O . ASP A 1 146 ? 12.050 -8.221 -2.091 1.00 95.19 146 ASP A O 1
ATOM 1112 N N . LEU A 1 147 ? 10.235 -6.909 -2.322 1.00 95.12 147 LEU A N 1
ATOM 1113 C CA . LEU A 1 147 ? 9.765 -7.487 -3.589 1.00 95.12 147 LEU A CA 1
ATOM 1114 C C . LEU A 1 147 ? 10.457 -6.894 -4.823 1.00 95.12 147 LEU A C 1
ATOM 1116 O O . LEU A 1 147 ? 10.456 -7.505 -5.885 1.00 95.12 147 LEU A O 1
ATOM 1120 N N . ARG A 1 148 ? 11.116 -5.740 -4.681 1.00 91.50 148 ARG A N 1
ATOM 1121 C CA . ARG A 1 148 ? 11.703 -5.026 -5.814 1.00 91.50 148 ARG A CA 1
ATOM 1122 C C . ARG A 1 148 ? 12.729 -5.886 -6.556 1.00 91.50 148 ARG A C 1
ATOM 1124 O O . ARG A 1 148 ? 13.808 -6.179 -6.030 1.00 91.50 148 ARG A O 1
ATOM 1131 N N . GLY A 1 149 ? 12.433 -6.185 -7.818 1.00 86.81 149 GLY A N 1
ATOM 1132 C CA . GLY A 1 149 ? 13.311 -6.960 -8.696 1.00 86.81 149 GLY A CA 1
ATOM 1133 C C . GLY A 1 149 ? 13.414 -8.451 -8.355 1.00 86.81 149 GLY A C 1
ATOM 1134 O O . GLY A 1 149 ? 14.355 -9.098 -8.820 1.00 86.81 149 GLY A O 1
ATOM 1135 N N . VAL A 1 150 ? 12.492 -8.999 -7.553 1.00 89.38 150 VAL A N 1
ATOM 1136 C CA . VAL A 1 150 ? 12.394 -10.441 -7.284 1.00 89.38 150 VAL A CA 1
ATOM 1137 C C . VAL A 1 150 ? 10.970 -10.940 -7.516 1.00 89.38 150 VAL A C 1
ATOM 1139 O O . VAL A 1 150 ? 10.009 -10.286 -7.139 1.00 89.38 150 VAL A O 1
ATOM 1142 N N . ASP A 1 151 ? 10.821 -12.150 -8.056 1.00 80.00 151 ASP A N 1
ATOM 1143 C CA . ASP A 1 151 ? 9.489 -12.744 -8.267 1.00 80.00 151 ASP A CA 1
ATOM 1144 C C . ASP A 1 151 ? 8.812 -13.153 -6.945 1.00 80.00 151 ASP A C 1
ATOM 1146 O O . ASP A 1 151 ? 7.589 -13.271 -6.854 1.00 80.00 151 ASP A O 1
ATOM 1150 N N . ALA A 1 152 ? 9.612 -13.421 -5.906 1.00 80.12 152 ALA A N 1
ATOM 1151 C CA . ALA A 1 152 ? 9.132 -13.796 -4.584 1.00 80.12 152 ALA A CA 1
ATOM 1152 C C . ALA A 1 152 ? 10.159 -13.468 -3.492 1.00 80.12 152 ALA A C 1
ATOM 1154 O O . ALA A 1 152 ? 11.340 -13.797 -3.607 1.00 80.12 152 ALA A O 1
ATOM 1155 N N . ALA A 1 153 ? 9.681 -12.910 -2.377 1.00 83.50 153 ALA A N 1
ATOM 1156 C CA . ALA A 1 153 ? 10.466 -12.701 -1.163 1.00 83.50 153 ALA A CA 1
ATOM 1157 C C . ALA A 1 153 ? 9.840 -13.455 0.026 1.00 83.50 153 ALA A C 1
ATOM 1159 O O . ALA A 1 153 ? 8.617 -13.383 0.212 1.00 83.50 153 ALA A O 1
ATOM 1160 N N . PRO A 1 154 ? 10.630 -14.148 0.870 1.00 83.50 154 PRO A N 1
ATOM 1161 C CA . PRO A 1 154 ? 10.110 -14.804 2.066 1.00 83.50 154 PRO A CA 1
ATOM 1162 C C . PRO A 1 154 ? 9.477 -13.785 3.022 1.00 83.50 154 PRO A C 1
ATOM 1164 O O . PRO A 1 154 ? 9.892 -12.628 3.081 1.00 83.50 154 PRO A O 1
ATOM 1167 N N . ILE A 1 155 ? 8.450 -14.215 3.752 1.00 84.62 155 ILE A N 1
ATOM 1168 C CA . ILE A 1 155 ? 7.823 -13.418 4.813 1.00 84.62 155 ILE A CA 1
ATOM 1169 C C . ILE A 1 155 ? 8.640 -13.658 6.086 1.00 84.62 155 ILE A C 1
ATOM 1171 O O . ILE A 1 155 ? 8.907 -14.813 6.424 1.00 84.62 155 ILE A O 1
ATOM 1175 N N . ARG A 1 156 ? 9.086 -12.582 6.736 1.00 75.25 156 ARG A N 1
ATOM 1176 C CA . ARG A 1 156 ? 9.820 -12.624 8.007 1.00 75.25 156 ARG A CA 1
ATOM 1177 C C . ARG A 1 156 ? 8.926 -12.206 9.161 1.00 75.25 156 ARG A C 1
ATOM 1179 O O . ARG A 1 156 ? 7.995 -11.410 8.903 1.00 75.25 156 ARG A O 1
#

Foldseek 3Di:
DDDDDDDDDPDDPPDPPDPDDDDDDDDDDDDPDPDPDPPPPPVVVPPCLQKDKAWFAPVCLVVLLVLLCVVLQKDFPDWDDPDPFKIKTWIAHPVRWIKIKMKGFDPPDDDHPGIGIIMIGIATHPPGPVVSSVSSVVSSRVSRVQPHPHPDGDDD

Solvent-accessible surface area (backbone atoms only — not comparable to full-atom values): 9986 Å² total; per-residue (Å²): 141,83,84,83,79,83,81,79,80,82,81,78,84,80,78,84,87,79,85,87,86,82,81,87,83,91,76,90,78,90,77,93,70,92,71,92,61,85,83,68,76,76,76,64,77,63,89,56,85,49,51,50,76,46,71,24,45,77,84,48,47,67,62,23,49,60,54,24,31,62,76,64,56,33,41,81,77,46,77,49,65,92,44,103,45,34,42,38,33,36,32,34,35,88,82,73,36,52,27,42,41,38,40,34,41,64,89,68,90,76,50,91,99,48,70,39,62,33,42,40,35,47,48,38,49,96,76,63,46,56,70,62,38,53,48,36,52,52,45,28,50,52,41,35,54,61,36,50,96,46,100,74,61,88,88,130

Sequence (156 aa):
MTAMVESLSYQNTKINHWRSIAAAMLIAIAIAGCASGPTGSADGASPEQNSRTVVADWEDVPAAVSVATGQVELAVVDRSNPDPNRLVYELKSIRDEPGVLEVSRPQNGWIPGLPVVLTLRCEVGRFENKKTQDHLLHTLMQRLQDLRGVDAAPIR

Radius of gyration: 23.91 Å; Cα contacts (8 Å, |Δi|>4): 189; chains: 1; bounding box: 53×71×49 Å

Mean predicted aligned error: 13.67 Å

Nearest PDB structures (foldseek):
  3pg1-assembly1_A  TM=6.157E-01  e=4.869E+00  Leishmania major
  6n6o-assembly1_A  TM=5.136E-01  e=3.819E+00  Homo sapiens
  5n87-assembly1_A  TM=5.062E-01  e=5.498E+00  Homo sapiens
  5ehy-assembly1_A  TM=3.431E-01  e=1.445E+00  Homo sapiens
  6tn9-assembly1_A  TM=5.027E-01  e=7.449E+00  Homo sapiens

pLDDT: mean 81.88, std 19.2, range [44.78, 98.5]